Protein AF-A0A498M9Y1-F1 (afdb_monomer_lite)

pLDDT: mean 72.31, std 21.56, range [34.03, 95.88]

Organism: Labeo rohita (NCBI:txid84645)

Foldseek 3Di:
DDDDDDDDPPPPPDPDPPDDDDDDADPVGDDPVVVCVVQVNVVRDDDDDDPDPDDDPPDDDLPDCVFVPADWDADPQARDITHPVVSVVCVVVDPGPPPPDDDDDDDDDDPDPPPPPDPPDDPPPPDDDDPDDDDD

Radius of gyration: 26.08 Å; chains: 1; bounding box: 83×40×71 Å

Structure (mmCIF, N/CA/C/O backbone):
data_AF-A0A498M9Y1-F1
#
_entry.id   AF-A0A498M9Y1-F1
#
loop_
_atom_site.group_PDB
_atom_site.id
_atom_site.type_symbol
_atom_site.label_atom_id
_atom_site.label_alt_id
_atom_site.label_comp_id
_atom_site.label_asym_id
_atom_site.label_entity_id
_atom_site.label_seq_id
_atom_site.pdbx_PDB_ins_code
_atom_site.Cartn_x
_atom_site.Cartn_y
_atom_site.Cartn_z
_atom_site.occupancy
_atom_site.B_iso_or_equiv
_atom_site.auth_seq_id
_atom_site.auth_comp_id
_atom_site.auth_asym_id
_atom_site.auth_atom_id
_atom_site.pdbx_PDB_model_num
A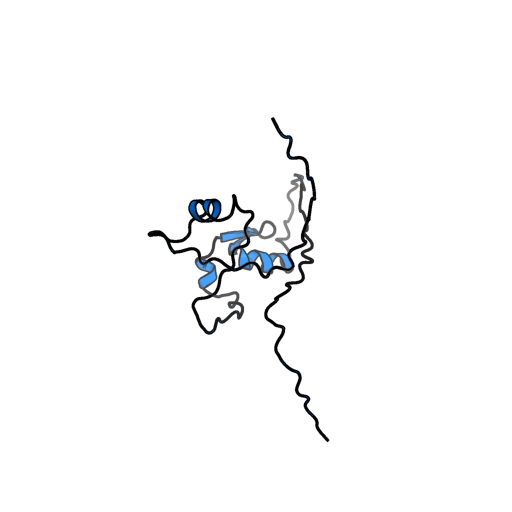TOM 1 N N . MET A 1 1 ? 46.224 14.160 -38.973 1.00 41.69 1 MET A N 1
ATOM 2 C CA . MET A 1 1 ? 45.489 15.266 -38.327 1.00 41.69 1 MET A CA 1
ATOM 3 C C . MET A 1 1 ? 44.526 15.838 -39.348 1.00 41.69 1 MET A C 1
ATOM 5 O O . MET A 1 1 ? 44.941 16.635 -40.174 1.00 41.69 1 MET A O 1
ATOM 9 N N . ILE A 1 2 ? 43.282 15.366 -39.351 1.00 37.34 2 ILE A N 1
ATOM 10 C CA . ILE A 1 2 ? 42.179 16.028 -40.051 1.00 37.34 2 ILE A CA 1
ATOM 11 C C . ILE A 1 2 ? 41.060 16.098 -39.018 1.00 37.34 2 ILE A C 1
ATOM 13 O O . ILE A 1 2 ? 40.672 15.089 -38.441 1.00 37.34 2 ILE A O 1
ATOM 17 N N . SER A 1 3 ? 40.690 17.326 -38.697 1.00 38.94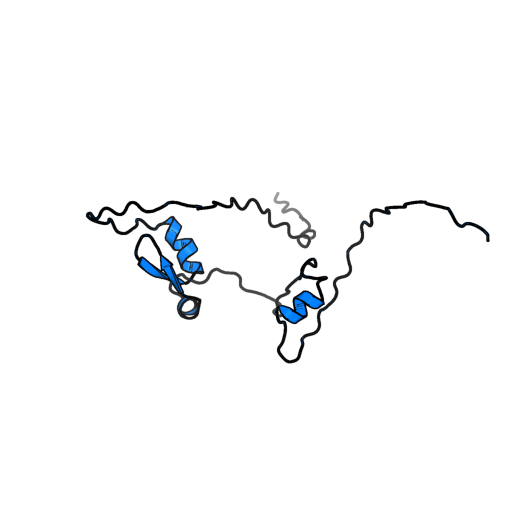 3 SER A N 1
ATOM 18 C CA . SER A 1 3 ? 39.702 17.736 -37.712 1.00 38.94 3 SER A CA 1
ATOM 19 C C . SER A 1 3 ? 38.289 17.429 -38.201 1.00 38.94 3 SER A C 1
ATOM 21 O O . SER A 1 3 ? 37.851 18.000 -39.198 1.00 38.94 3 SER A O 1
ATOM 23 N N . GLU A 1 4 ? 37.572 16.577 -37.473 1.00 42.50 4 GLU A N 1
ATOM 24 C CA . GLU A 1 4 ? 36.123 16.431 -37.584 1.00 42.50 4 GLU A CA 1
ATOM 25 C C . GLU A 1 4 ? 35.465 17.474 -36.676 1.00 42.50 4 GLU A C 1
ATOM 27 O O . GLU A 1 4 ? 35.483 17.351 -35.457 1.00 42.50 4 GLU A O 1
ATOM 32 N N . ASN A 1 5 ? 34.900 18.521 -37.272 1.00 50.66 5 ASN A N 1
ATOM 33 C CA . ASN A 1 5 ? 33.933 19.390 -36.612 1.00 50.66 5 ASN A CA 1
ATOM 34 C C . ASN A 1 5 ? 32.736 19.508 -37.546 1.00 50.66 5 ASN A C 1
ATOM 36 O O . ASN A 1 5 ? 32.753 20.303 -38.482 1.00 50.66 5 ASN A O 1
ATOM 40 N N . ASN A 1 6 ? 31.699 18.717 -37.291 1.00 42.91 6 ASN A N 1
ATOM 41 C CA . ASN A 1 6 ? 30.367 19.062 -37.757 1.00 42.91 6 ASN A CA 1
ATOM 42 C C . ASN A 1 6 ? 29.380 18.816 -36.617 1.00 42.91 6 ASN A C 1
ATOM 44 O O . ASN A 1 6 ? 28.839 17.730 -36.432 1.00 42.91 6 ASN A O 1
ATOM 48 N N . SER A 1 7 ? 29.227 19.847 -35.792 1.00 49.69 7 SER A N 1
ATOM 49 C CA . SER A 1 7 ? 28.170 19.959 -34.802 1.00 49.69 7 SER A CA 1
ATOM 50 C C . SER A 1 7 ? 26.858 20.251 -35.522 1.00 49.69 7 SER A C 1
ATOM 52 O O . SER A 1 7 ? 26.571 21.400 -35.857 1.00 49.69 7 SER A O 1
ATOM 54 N N . VAL A 1 8 ? 26.049 19.218 -35.730 1.00 39.41 8 VAL A N 1
ATOM 55 C CA . VAL A 1 8 ? 24.609 19.389 -35.909 1.00 39.41 8 VAL A CA 1
ATOM 56 C C . VAL A 1 8 ? 23.948 18.665 -34.747 1.00 39.41 8 VAL A C 1
ATOM 58 O O . VAL A 1 8 ? 23.861 17.442 -34.707 1.00 39.41 8 VAL A O 1
ATOM 61 N N . THR A 1 9 ? 23.549 19.445 -33.747 1.00 42.16 9 THR A N 1
ATOM 62 C CA . THR A 1 9 ? 22.633 19.011 -32.697 1.00 42.16 9 THR A CA 1
ATOM 63 C C . THR A 1 9 ? 21.247 18.873 -33.318 1.00 42.16 9 THR A C 1
ATOM 65 O O . THR A 1 9 ? 20.464 19.821 -33.317 1.00 42.16 9 THR A O 1
ATOM 68 N N . GLU A 1 10 ? 20.947 17.708 -33.881 1.00 34.19 10 GLU A N 1
ATOM 69 C CA . GLU A 1 10 ? 19.561 17.301 -34.091 1.00 34.19 10 GLU A CA 1
ATOM 70 C C . GLU A 1 10 ? 19.017 16.798 -32.753 1.00 34.19 10 GLU A C 1
ATOM 72 O O . GLU A 1 10 ? 19.132 15.615 -32.431 1.00 34.19 10 GLU A O 1
ATOM 77 N N . ASP A 1 11 ? 18.413 17.680 -31.951 1.00 43.97 11 ASP A N 1
ATOM 78 C CA . ASP A 1 11 ? 17.473 17.211 -30.929 1.00 43.97 11 ASP A CA 1
ATOM 79 C C . ASP A 1 11 ? 16.178 16.823 -31.649 1.00 43.97 11 ASP A C 1
ATOM 81 O O . ASP A 1 11 ? 15.212 17.582 -31.752 1.00 43.97 11 ASP A O 1
ATOM 85 N N . THR A 1 12 ? 16.212 15.643 -32.272 1.00 45.19 12 THR A N 1
ATOM 86 C CA . THR A 1 12 ? 15.028 15.030 -32.861 1.00 45.19 12 THR A CA 1
ATOM 87 C C . THR A 1 12 ? 14.116 14.651 -31.705 1.00 45.19 12 THR A C 1
ATOM 89 O O . THR A 1 12 ? 14.275 13.596 -31.090 1.00 45.19 12 THR A O 1
ATOM 92 N N . GLY A 1 13 ? 13.158 15.530 -31.406 1.00 50.81 13 GLY A N 1
ATOM 93 C CA . GLY A 1 13 ? 12.055 15.278 -30.489 1.00 50.81 13 GLY A CA 1
ATOM 94 C C . GLY A 1 13 ? 11.317 14.002 -30.890 1.00 50.81 13 GLY A C 1
ATOM 95 O O . GLY A 1 13 ? 10.411 14.011 -31.721 1.00 50.81 13 GLY A O 1
ATOM 96 N N . GLY A 1 14 ? 11.736 12.879 -30.313 1.00 52.06 14 GLY A N 1
ATOM 97 C CA . GLY A 1 14 ? 11.167 11.574 -30.589 1.00 52.06 14 GLY A CA 1
ATOM 98 C C . GLY A 1 14 ? 9.752 11.487 -30.035 1.00 52.06 14 GLY A C 1
ATOM 99 O O . GLY A 1 14 ? 9.557 11.259 -28.841 1.00 52.06 14 GLY A O 1
ATOM 100 N N . CYS A 1 15 ? 8.748 11.578 -30.908 1.00 62.44 15 CYS A N 1
ATOM 101 C CA . CYS A 1 15 ? 7.392 11.102 -30.631 1.00 62.44 15 CYS A CA 1
ATOM 102 C C . CYS A 1 15 ? 7.391 9.560 -30.652 1.00 62.44 15 CYS A C 1
ATOM 104 O O . CYS A 1 15 ? 6.825 8.909 -31.526 1.00 62.44 15 CYS A O 1
ATOM 106 N N . GLY A 1 16 ? 8.138 8.955 -29.729 1.00 58.03 16 GLY A N 1
ATOM 107 C CA . GLY A 1 16 ? 8.337 7.517 -29.650 1.00 58.03 16 GLY A CA 1
ATOM 108 C C . GLY A 1 16 ? 7.463 6.930 -28.557 1.00 58.03 16 GLY A C 1
ATOM 109 O O . GLY A 1 16 ? 7.690 7.187 -27.374 1.00 58.03 16 GLY A O 1
ATOM 110 N N . ARG A 1 17 ? 6.501 6.083 -28.929 1.00 64.69 17 ARG A N 1
ATOM 111 C CA . ARG A 1 17 ? 5.950 5.077 -28.012 1.00 64.69 17 ARG A CA 1
ATOM 112 C C . ARG A 1 17 ? 7.132 4.288 -27.441 1.00 64.69 17 ARG A C 1
ATOM 114 O O . ARG A 1 17 ? 7.680 3.424 -28.120 1.00 64.69 17 ARG A O 1
ATOM 121 N N . ARG A 1 18 ? 7.580 4.623 -26.228 1.00 70.81 18 ARG A N 1
ATOM 122 C CA . ARG A 1 18 ? 8.681 3.910 -25.573 1.00 70.81 18 ARG A CA 1
ATOM 123 C C . ARG A 1 18 ? 8.246 2.459 -25.390 1.00 70.81 18 ARG A C 1
ATOM 125 O O . ARG A 1 18 ? 7.236 2.195 -24.741 1.00 70.81 18 ARG A O 1
ATOM 132 N N . LYS A 1 19 ? 8.978 1.532 -26.011 1.00 80.06 19 LYS A N 1
ATOM 133 C CA . LYS A 1 19 ? 8.726 0.094 -25.891 1.00 80.06 19 LYS A CA 1
ATOM 134 C C . LYS A 1 19 ? 8.844 -0.293 -24.416 1.00 80.06 19 LYS A C 1
ATOM 136 O O . LYS A 1 19 ? 9.885 -0.053 -23.807 1.00 80.06 19 LYS A O 1
ATOM 141 N N . LEU A 1 20 ? 7.780 -0.863 -23.851 1.00 86.69 20 LEU A N 1
ATOM 142 C CA . LEU A 1 20 ? 7.823 -1.414 -22.499 1.00 86.69 20 LEU A CA 1
ATOM 143 C C . LEU A 1 20 ? 8.742 -2.638 -22.484 1.00 86.69 20 LEU A C 1
ATOM 145 O O . LEU A 1 20 ? 8.711 -3.458 -23.405 1.00 86.69 20 LEU A O 1
ATOM 149 N N . ILE A 1 21 ? 9.553 -2.745 -21.436 1.00 88.12 21 ILE A N 1
ATOM 150 C CA . ILE A 1 21 ? 10.379 -3.919 -21.162 1.00 88.12 21 ILE A CA 1
ATOM 151 C C . ILE A 1 21 ? 9.743 -4.704 -20.018 1.00 88.12 21 ILE A C 1
ATOM 153 O O . ILE A 1 21 ? 9.300 -4.120 -19.029 1.00 88.12 21 ILE A O 1
ATOM 157 N N . VAL A 1 22 ? 9.677 -6.025 -20.166 1.00 89.94 22 VAL A N 1
ATOM 158 C CA . VAL A 1 22 ? 9.243 -6.912 -19.084 1.00 89.94 22 VAL A CA 1
ATOM 159 C C . VAL A 1 22 ? 10.432 -7.120 -18.157 1.00 89.94 22 VAL A C 1
ATOM 161 O O . VAL A 1 22 ? 11.516 -7.479 -18.616 1.00 89.94 22 VAL A O 1
ATOM 164 N N . ILE A 1 23 ? 10.231 -6.881 -16.865 1.00 90.81 23 ILE A N 1
ATOM 165 C CA . ILE A 1 23 ? 11.221 -7.210 -15.840 1.00 90.81 23 ILE A CA 1
ATOM 166 C C . ILE A 1 23 ? 10.955 -8.666 -15.450 1.00 90.81 23 ILE A C 1
ATOM 168 O O . ILE A 1 23 ? 9.821 -8.975 -15.095 1.00 90.81 23 ILE A O 1
ATOM 172 N N . PRO A 1 24 ? 11.930 -9.576 -15.576 1.00 87.25 24 PRO A N 1
ATOM 173 C CA . PRO A 1 24 ? 11.749 -10.958 -15.158 1.00 87.25 24 PRO A CA 1
ATOM 174 C C . PRO A 1 24 ? 11.636 -11.057 -13.633 1.00 87.25 24 PRO A C 1
ATOM 176 O O . PRO A 1 24 ? 12.170 -10.226 -12.896 1.00 87.25 24 PRO A O 1
ATOM 179 N N . LEU A 1 25 ? 10.930 -12.084 -13.165 1.00 85.25 25 LEU A N 1
ATOM 180 C CA . LEU A 1 25 ? 10.834 -12.389 -11.744 1.00 85.25 25 LEU A CA 1
ATOM 181 C C . LEU A 1 25 ? 12.127 -13.080 -11.286 1.00 85.25 25 LEU A C 1
ATOM 183 O O . LEU A 1 25 ? 12.524 -14.089 -11.866 1.00 85.25 25 LEU A O 1
ATOM 187 N N . GLU A 1 26 ? 12.760 -12.550 -10.243 1.00 84.81 26 GLU A N 1
ATOM 188 C CA . GLU A 1 26 ? 13.901 -13.194 -9.580 1.00 84.81 26 GLU A CA 1
ATOM 189 C C . GLU A 1 26 ? 13.424 -14.298 -8.614 1.00 84.81 26 GLU A C 1
ATOM 191 O O . GLU A 1 26 ? 12.226 -14.412 -8.345 1.00 84.81 26 GLU A O 1
ATOM 196 N N . ALA A 1 27 ? 14.344 -15.092 -8.053 1.00 86.94 27 ALA A N 1
ATOM 197 C CA . ALA A 1 27 ? 14.014 -16.214 -7.161 1.00 86.94 27 ALA A CA 1
ATOM 198 C C . ALA A 1 27 ? 13.144 -15.806 -5.951 1.00 86.94 27 ALA A C 1
ATOM 200 O O . ALA A 1 27 ? 12.202 -16.512 -5.596 1.00 86.94 27 ALA A O 1
ATOM 201 N N . GLU A 1 28 ? 13.403 -14.636 -5.363 1.00 88.31 28 GLU A N 1
ATOM 202 C CA . GLU A 1 28 ? 12.629 -14.060 -4.254 1.00 88.31 28 GLU A CA 1
ATOM 203 C C . GLU A 1 28 ? 11.592 -13.016 -4.714 1.00 88.31 28 GLU A C 1
ATOM 205 O O . GLU A 1 28 ? 10.977 -12.329 -3.895 1.00 88.31 28 GLU A O 1
ATOM 210 N N . GLY A 1 29 ? 11.394 -12.866 -6.025 1.00 89.56 29 GLY A N 1
ATOM 211 C CA . GLY A 1 29 ? 10.508 -11.876 -6.624 1.00 89.56 29 GLY A CA 1
ATOM 212 C C . GLY A 1 29 ? 11.109 -10.471 -6.766 1.00 89.56 29 GLY A C 1
ATOM 213 O O . GLY A 1 29 ? 12.324 -10.268 -6.849 1.00 89.56 29 GLY A O 1
ATOM 214 N N . TYR A 1 30 ? 10.242 -9.459 -6.855 1.00 91.75 30 TYR A N 1
ATOM 215 C CA . TYR A 1 30 ? 10.673 -8.066 -7.003 1.00 91.75 30 TYR A CA 1
ATOM 216 C C . TYR A 1 30 ? 11.043 -7.459 -5.649 1.00 91.75 30 TYR A C 1
ATOM 218 O O . TYR A 1 30 ? 10.239 -7.431 -4.720 1.00 91.75 30 TYR A O 1
ATOM 226 N N . SER A 1 31 ? 12.253 -6.912 -5.553 1.00 91.38 31 SER A N 1
ATOM 227 C CA . SER A 1 31 ? 12.748 -6.209 -4.372 1.00 91.38 31 SER A CA 1
ATOM 228 C C . SER A 1 31 ? 13.085 -4.764 -4.723 1.00 91.38 31 SER A C 1
ATOM 230 O O . SER A 1 31 ? 13.451 -4.438 -5.849 1.00 91.38 31 SER A O 1
ATOM 232 N N . ALA A 1 32 ? 13.052 -3.858 -3.747 1.00 90.50 32 ALA A N 1
ATOM 233 C CA . ALA A 1 32 ? 13.437 -2.470 -4.005 1.00 90.50 32 ALA A CA 1
ATOM 234 C C . ALA A 1 32 ? 14.872 -2.348 -4.560 1.00 90.50 32 ALA A C 1
ATOM 236 O O . ALA A 1 32 ? 15.153 -1.451 -5.351 1.00 90.50 32 ALA A O 1
ATOM 237 N N . LYS A 1 33 ? 15.780 -3.254 -4.169 1.00 89.00 33 LYS A N 1
ATOM 238 C CA . LYS A 1 33 ? 17.170 -3.269 -4.643 1.00 89.00 33 LYS A CA 1
ATOM 239 C C . LYS A 1 33 ? 17.257 -3.619 -6.133 1.00 89.00 33 LYS A C 1
ATOM 241 O O . LYS A 1 33 ? 17.914 -2.884 -6.867 1.00 89.00 33 LYS A O 1
ATOM 246 N N . ASN A 1 34 ? 16.586 -4.686 -6.577 1.00 88.81 34 ASN A N 1
ATOM 247 C CA . ASN A 1 34 ? 16.623 -5.109 -7.984 1.00 88.81 34 ASN A CA 1
ATOM 248 C C . ASN A 1 34 ? 15.802 -4.181 -8.899 1.00 88.81 34 ASN A C 1
ATOM 250 O O . ASN A 1 34 ? 16.234 -3.858 -10.002 1.00 88.81 34 ASN A O 1
ATOM 254 N N . LEU A 1 35 ? 14.683 -3.632 -8.417 1.00 91.50 35 LEU A N 1
ATOM 255 C CA . LEU A 1 35 ? 13.909 -2.650 -9.174 1.00 91.50 35 LEU A CA 1
ATOM 256 C C . LEU A 1 35 ? 14.704 -1.354 -9.383 1.00 91.50 35 LEU A C 1
ATOM 258 O O . LEU A 1 35 ? 14.700 -0.784 -10.474 1.00 91.50 35 LEU A O 1
ATOM 262 N N . LYS A 1 36 ? 15.456 -0.892 -8.376 1.00 91.50 36 LYS A N 1
ATOM 263 C CA . LYS A 1 36 ? 16.322 0.293 -8.514 1.00 91.50 36 LYS A CA 1
ATOM 264 C C . LYS A 1 36 ? 17.421 0.104 -9.559 1.00 91.50 36 LYS A C 1
ATOM 266 O O . LYS A 1 36 ? 17.699 1.045 -10.304 1.00 91.50 36 LYS A O 1
ATOM 271 N N . SER A 1 37 ? 18.019 -1.087 -9.646 1.00 88.81 37 SER A N 1
ATOM 272 C CA . SER A 1 37 ? 19.075 -1.352 -10.630 1.00 88.81 37 SER A CA 1
ATOM 273 C C . SER A 1 37 ? 18.555 -1.337 -12.067 1.00 88.81 37 SER A C 1
ATOM 275 O O . SER A 1 37 ? 19.246 -0.832 -12.946 1.00 88.81 37 SER A O 1
ATOM 277 N N . VAL A 1 38 ? 17.326 -1.805 -12.312 1.00 89.12 38 VAL A N 1
ATOM 278 C CA . VAL A 1 38 ? 16.732 -1.832 -13.665 1.00 89.12 38 VAL A CA 1
ATOM 279 C C . VAL A 1 38 ? 16.017 -0.533 -14.065 1.00 89.12 3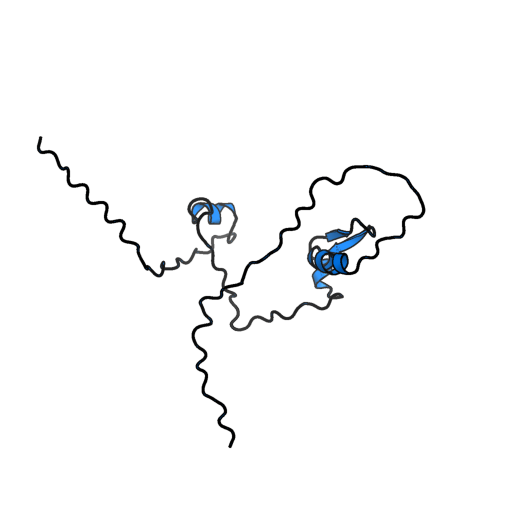8 VAL A C 1
ATOM 281 O O . VAL A 1 38 ? 15.587 -0.397 -15.206 1.00 89.12 38 VAL A O 1
ATOM 284 N N . SER A 1 39 ? 15.898 0.444 -13.158 1.00 90.69 39 SER A N 1
ATOM 285 C CA . SER A 1 39 ? 15.145 1.697 -13.373 1.00 90.69 39 SER A CA 1
ATOM 286 C C . SER A 1 39 ? 16.002 2.956 -13.477 1.00 90.69 39 SER A C 1
ATOM 288 O O . SER A 1 39 ? 15.517 4.059 -13.213 1.00 90.69 39 SER A O 1
ATOM 290 N N . SER A 1 40 ? 17.285 2.820 -13.821 1.00 88.19 40 SER A N 1
ATOM 291 C CA . SER A 1 40 ? 18.221 3.956 -13.892 1.00 88.19 40 SER A CA 1
ATOM 292 C C . SER A 1 40 ? 18.263 4.764 -12.583 1.00 88.19 40 SER A C 1
ATOM 294 O O . SER A 1 40 ? 18.267 5.997 -12.598 1.00 88.19 40 SER A O 1
ATOM 296 N N . GLY A 1 41 ? 18.244 4.064 -11.441 1.00 86.25 41 GLY A N 1
ATOM 297 C CA . GLY A 1 41 ? 18.222 4.683 -10.114 1.00 86.25 41 GLY A CA 1
ATOM 298 C C . GLY A 1 41 ? 16.850 5.222 -9.696 1.00 86.25 41 GLY A C 1
ATOM 299 O O . GLY A 1 41 ? 16.793 6.193 -8.949 1.00 86.25 41 GLY A O 1
ATOM 300 N N . GLY A 1 42 ? 15.753 4.619 -10.171 1.00 85.56 42 GLY A N 1
ATOM 301 C CA . GLY A 1 42 ? 14.380 5.007 -9.817 1.00 85.56 42 GLY A CA 1
ATOM 302 C C . GLY A 1 42 ? 13.743 6.059 -10.729 1.00 85.56 42 GLY A C 1
ATOM 303 O O . GLY A 1 42 ? 12.691 6.591 -10.397 1.00 85.56 42 GLY A O 1
ATOM 304 N N . LYS A 1 43 ? 14.361 6.367 -11.873 1.00 87.31 43 LYS A N 1
ATOM 305 C CA . LYS A 1 43 ? 13.835 7.329 -12.857 1.00 87.31 43 LYS A CA 1
ATOM 306 C C . LYS A 1 43 ? 12.825 6.700 -13.820 1.00 87.31 43 LYS A C 1
ATOM 308 O O . LYS A 1 43 ? 12.070 7.417 -14.474 1.00 87.31 43 LYS A O 1
ATOM 313 N N . ALA A 1 44 ? 12.836 5.374 -13.953 1.00 88.69 44 ALA A N 1
ATOM 314 C CA . ALA A 1 44 ? 11.898 4.664 -14.813 1.00 88.69 44 ALA A CA 1
ATOM 315 C C . ALA A 1 44 ? 10.510 4.541 -14.165 1.00 88.69 44 ALA A C 1
ATOM 317 O O . ALA A 1 44 ? 10.383 4.362 -12.955 1.00 88.69 44 ALA A O 1
ATOM 318 N N . ILE A 1 45 ? 9.473 4.587 -15.002 1.00 89.69 45 ILE A N 1
ATOM 319 C CA . ILE A 1 45 ? 8.088 4.320 -14.603 1.00 89.69 45 ILE A CA 1
ATOM 320 C C . ILE A 1 45 ? 7.847 2.815 -14.700 1.00 89.69 45 ILE A C 1
ATOM 322 O O . ILE A 1 45 ? 8.059 2.224 -15.761 1.00 89.69 45 ILE A O 1
ATOM 326 N N . PHE A 1 46 ? 7.373 2.213 -13.613 1.00 91.69 46 PHE A N 1
ATOM 327 C CA . PHE A 1 46 ? 6.913 0.829 -13.605 1.00 91.69 46 PHE A CA 1
ATOM 328 C C . PHE A 1 46 ? 5.412 0.767 -13.860 1.00 91.69 46 PHE A C 1
ATOM 330 O O . PHE A 1 46 ? 4.645 1.543 -13.295 1.00 91.69 46 PHE A O 1
ATOM 337 N N . TYR A 1 47 ? 5.001 -0.200 -14.671 1.00 91.69 47 TYR A N 1
ATOM 338 C CA . TYR A 1 47 ? 3.600 -0.540 -14.870 1.00 91.69 47 TYR A CA 1
ATOM 339 C C . TYR A 1 47 ? 3.351 -1.896 -14.217 1.00 91.69 47 TYR A C 1
ATOM 341 O O . TYR A 1 47 ? 4.043 -2.864 -14.527 1.00 91.69 47 TYR A O 1
ATOM 349 N N . VAL A 1 48 ? 2.382 -1.956 -13.306 1.00 90.69 48 VAL A N 1
ATOM 350 C CA . VAL A 1 48 ? 1.932 -3.204 -12.683 1.00 90.69 48 VAL A CA 1
ATOM 351 C C . VAL A 1 48 ? 0.600 -3.571 -13.313 1.00 90.69 48 VAL A C 1
ATOM 353 O O . VAL A 1 48 ? -0.333 -2.770 -13.301 1.00 90.69 48 VAL A O 1
ATOM 356 N N . VAL A 1 49 ? 0.528 -4.770 -13.882 1.00 87.06 49 VAL A N 1
ATOM 357 C CA . VAL A 1 49 ? -0.686 -5.300 -14.505 1.00 87.06 49 VAL A CA 1
ATOM 358 C C . VAL A 1 49 ? -1.174 -6.469 -13.649 1.00 87.06 49 VAL A C 1
ATOM 360 O O . VAL A 1 49 ? -0.374 -7.365 -13.364 1.00 87.06 49 VAL A O 1
ATOM 363 N N . PRO A 1 50 ? -2.443 -6.471 -13.203 1.00 89.25 50 PRO A N 1
ATOM 364 C CA . PRO A 1 50 ? -3.026 -7.627 -12.538 1.00 89.25 50 PRO A CA 1
ATOM 365 C C . PRO A 1 50 ? -2.923 -8.866 -13.429 1.00 89.25 50 PRO A C 1
ATOM 367 O O . PRO A 1 50 ? -3.153 -8.791 -14.631 1.00 89.25 50 PRO A O 1
ATOM 370 N N . LEU A 1 51 ? -2.603 -10.016 -12.837 1.00 88.00 51 LEU A N 1
ATOM 371 C CA . LEU A 1 51 ? -2.598 -11.290 -13.566 1.00 88.00 51 LEU A CA 1
ATOM 372 C C . LEU A 1 51 ? -4.013 -11.779 -13.912 1.00 88.00 51 LEU A C 1
ATOM 374 O O . LEU A 1 51 ? -4.168 -12.661 -14.747 1.00 88.00 51 LEU A O 1
ATOM 378 N N . GLN A 1 52 ? -5.027 -11.261 -13.220 1.00 92.00 52 GLN A N 1
ATOM 379 C CA . GLN A 1 52 ? -6.417 -11.684 -13.344 1.00 92.00 52 GLN A CA 1
ATOM 380 C C . GLN A 1 52 ? -7.102 -10.941 -14.498 1.00 92.00 52 GLN A C 1
ATOM 382 O O . GLN A 1 52 ? -6.957 -9.724 -14.604 1.00 92.00 52 GLN A O 1
ATOM 387 N N . ASP A 1 53 ? -7.907 -11.653 -15.295 1.00 88.12 53 ASP A N 1
ATOM 388 C CA . ASP A 1 53 ? -8.681 -11.073 -16.410 1.00 88.12 53 ASP A CA 1
ATOM 389 C C . ASP A 1 53 ? -9.712 -10.035 -15.938 1.00 88.12 53 ASP A C 1
ATOM 391 O O . ASP A 1 53 ? -9.988 -9.050 -16.622 1.00 88.12 53 ASP A O 1
ATOM 395 N N . SER A 1 54 ? -10.270 -10.245 -14.742 1.00 89.94 54 SER A N 1
ATOM 396 C CA . SER A 1 54 ? -11.177 -9.318 -14.067 1.00 89.94 54 SER A CA 1
ATOM 397 C C . SER A 1 54 ? -10.717 -9.079 -12.634 1.00 89.94 54 SER A C 1
ATOM 399 O O . SER A 1 54 ? -10.488 -10.034 -11.888 1.00 89.94 54 SER A O 1
ATOM 401 N N . LEU A 1 55 ? -10.639 -7.810 -12.240 1.00 88.69 55 LEU A N 1
ATOM 402 C CA . LEU A 1 55 ? -10.307 -7.388 -10.885 1.00 88.69 55 LEU A CA 1
ATOM 403 C C . LEU A 1 55 ? -11.509 -6.664 -10.283 1.00 88.69 55 LEU A C 1
ATOM 405 O O . LEU A 1 55 ? -11.954 -5.652 -10.824 1.00 88.69 55 LEU A O 1
ATOM 409 N N . ASP A 1 56 ? -12.017 -7.168 -9.162 1.00 90.38 56 ASP A N 1
ATOM 410 C CA . ASP A 1 56 ? -12.998 -6.433 -8.372 1.00 90.38 56 ASP A CA 1
ATOM 411 C C . ASP A 1 56 ? -12.290 -5.318 -7.594 1.00 90.38 56 ASP A C 1
ATOM 413 O O . ASP A 1 56 ? -11.406 -5.572 -6.773 1.00 90.38 56 ASP A O 1
ATOM 417 N N . THR A 1 57 ? -12.662 -4.074 -7.885 1.00 89.31 57 THR A N 1
ATOM 418 C CA . THR A 1 57 ? -12.159 -2.876 -7.203 1.00 89.31 57 THR A CA 1
ATOM 419 C C . THR A 1 57 ? -13.224 -2.234 -6.320 1.00 89.31 57 THR A C 1
ATOM 421 O O . THR A 1 57 ? -13.098 -1.061 -5.962 1.00 89.31 57 THR A O 1
ATOM 424 N N . SER A 1 58 ? -14.302 -2.958 -6.005 1.00 91.69 58 SER A N 1
ATOM 425 C CA . SER A 1 58 ? -15.285 -2.495 -5.036 1.00 91.69 58 SER A CA 1
ATOM 426 C C . SER A 1 58 ? -14.612 -2.278 -3.670 1.00 91.69 58 SER A C 1
ATOM 428 O O . SER A 1 58 ? -13.725 -3.040 -3.268 1.00 91.69 58 SER A O 1
ATOM 430 N N . PRO A 1 59 ? -14.949 -1.191 -2.953 1.00 87.25 59 PRO A N 1
ATOM 431 C CA . PRO A 1 59 ? -14.365 -0.939 -1.647 1.00 87.25 59 PRO A CA 1
ATOM 432 C C . PRO A 1 59 ? -14.809 -2.022 -0.660 1.00 87.25 59 PRO A C 1
ATOM 434 O O . PRO A 1 59 ? -15.979 -2.398 -0.610 1.00 87.25 59 PRO A O 1
ATOM 437 N N . LEU A 1 60 ? -13.874 -2.487 0.169 1.00 88.25 60 LEU A N 1
ATOM 438 C CA . LEU A 1 60 ? -14.197 -3.390 1.271 1.00 88.25 60 LEU A CA 1
ATOM 439 C C . LEU A 1 60 ? -15.141 -2.700 2.265 1.00 88.25 60 LEU A C 1
ATOM 441 O O . LEU A 1 60 ? -14.968 -1.520 2.579 1.00 88.25 60 LEU A O 1
ATOM 445 N N . ALA A 1 61 ? -16.098 -3.459 2.802 1.00 89.62 61 ALA A N 1
ATOM 446 C CA . ALA A 1 61 ? -16.978 -2.986 3.867 1.00 89.62 61 ALA A CA 1
ATOM 447 C C . ALA A 1 61 ? -16.160 -2.565 5.109 1.00 89.62 61 ALA A C 1
ATOM 449 O O . ALA A 1 61 ? -15.201 -3.268 5.433 1.00 89.62 61 ALA A O 1
ATOM 450 N N . PRO A 1 62 ? -16.499 -1.468 5.818 1.00 84.44 62 PRO A N 1
ATOM 451 C CA . PRO A 1 62 ? -15.683 -0.920 6.915 1.00 84.44 62 PRO A CA 1
ATOM 452 C C . PRO A 1 62 ? -15.395 -1.892 8.072 1.00 84.44 62 PRO A C 1
ATOM 454 O O . PRO A 1 62 ? -14.368 -1.790 8.737 1.00 84.44 62 PRO A O 1
ATOM 457 N N . ASP A 1 63 ? -16.291 -2.848 8.298 1.00 86.25 63 ASP A N 1
ATOM 458 C CA . ASP A 1 63 ? -16.222 -3.902 9.312 1.00 86.25 63 ASP A CA 1
ATOM 459 C C . ASP A 1 63 ? -15.503 -5.174 8.824 1.00 86.25 63 ASP A C 1
ATOM 461 O O . ASP A 1 63 ? -15.405 -6.169 9.543 1.00 86.25 63 ASP A O 1
ATOM 465 N N . SER A 1 64 ? -14.952 -5.147 7.607 1.00 91.31 64 SER A N 1
ATOM 466 C CA . SER A 1 64 ? -14.259 -6.281 7.009 1.00 91.31 64 SER A CA 1
ATOM 467 C C . SER A 1 64 ? -13.072 -6.752 7.863 1.00 91.31 64 SER A C 1
ATOM 469 O O . SER A 1 64 ? -12.185 -5.957 8.213 1.00 91.31 64 SER A O 1
ATOM 471 N N . PRO A 1 65 ? -12.941 -8.071 8.117 1.00 90.81 65 PRO A N 1
ATOM 472 C CA . PRO A 1 65 ? -11.829 -8.617 8.889 1.00 90.81 65 PRO A CA 1
ATOM 473 C C . PRO A 1 65 ? -10.480 -8.418 8.187 1.00 90.81 65 PRO A C 1
ATOM 475 O O . PRO A 1 65 ? -9.437 -8.512 8.835 1.00 90.81 65 PRO A O 1
ATOM 478 N N . HIS A 1 66 ? -10.457 -8.102 6.888 1.00 90.56 66 HIS A N 1
ATOM 479 C CA . HIS A 1 66 ? -9.226 -7.797 6.156 1.00 90.56 66 HIS A CA 1
ATOM 480 C C . HIS A 1 66 ? -8.469 -6.605 6.757 1.00 90.56 66 HIS A C 1
ATOM 482 O O . HIS A 1 66 ? -7.238 -6.622 6.801 1.00 90.56 66 HIS A O 1
ATOM 488 N N . PHE A 1 67 ? -9.178 -5.622 7.323 1.00 91.06 67 PHE A N 1
ATOM 489 C CA . PHE A 1 67 ? -8.552 -4.477 7.983 1.00 91.06 67 PHE A CA 1
ATOM 490 C C . PHE A 1 67 ? -7.828 -4.843 9.284 1.00 91.06 67 PHE A C 1
ATOM 492 O O . PHE A 1 67 ? -6.986 -4.070 9.745 1.00 91.06 67 PHE A O 1
ATOM 499 N N . SER A 1 68 ? -8.108 -6.005 9.891 1.00 88.56 68 SER A N 1
ATOM 500 C CA . SER A 1 68 ? -7.396 -6.483 11.089 1.00 88.56 68 SER A CA 1
ATOM 501 C C . SER A 1 68 ? -5.935 -6.839 10.806 1.00 88.56 68 SER A C 1
ATOM 503 O O . SER A 1 68 ? -5.080 -6.592 11.650 1.00 88.56 68 SER A O 1
ATOM 505 N N . LYS A 1 69 ? -5.654 -7.341 9.598 1.00 91.62 69 LYS A N 1
ATOM 506 C CA . LYS A 1 69 ? -4.322 -7.775 9.150 1.00 91.62 69 LYS A CA 1
ATOM 507 C C . LYS A 1 69 ? -3.482 -6.637 8.568 1.00 91.62 69 LYS A C 1
ATOM 509 O O . LYS A 1 69 ? -2.297 -6.820 8.309 1.00 91.62 69 LYS A O 1
ATOM 514 N N . MET A 1 70 ? -4.096 -5.482 8.323 1.00 93.44 70 MET A N 1
ATOM 515 C CA . MET A 1 70 ? -3.400 -4.300 7.823 1.00 93.44 70 MET A CA 1
ATOM 516 C C . MET A 1 70 ? -2.633 -3.588 8.948 1.00 93.44 70 MET A C 1
ATOM 518 O O . MET A 1 70 ? -3.044 -3.675 10.108 1.00 93.44 70 MET A O 1
ATOM 522 N N . PRO A 1 71 ? -1.570 -2.827 8.618 1.00 94.62 71 PRO A N 1
ATOM 523 C CA . PRO A 1 71 ? -0.859 -1.998 9.584 1.00 94.62 71 PRO A CA 1
ATOM 524 C C . PRO A 1 71 ? -1.812 -1.099 10.374 1.00 94.62 71 PRO A C 1
ATOM 526 O O . PRO A 1 71 ? -2.663 -0.408 9.796 1.00 94.62 71 PRO A O 1
ATOM 529 N N . LYS A 1 72 ? -1.672 -1.142 11.700 1.00 94.62 72 LYS A N 1
ATOM 530 C CA . LYS A 1 72 ? -2.491 -0.383 12.642 1.00 94.62 72 LYS A CA 1
ATOM 531 C C . LYS A 1 72 ? -1.833 0.945 12.985 1.00 94.62 72 LYS A C 1
ATOM 533 O O . LYS A 1 72 ? -0.615 1.036 13.087 1.00 94.62 72 LYS A O 1
ATOM 538 N N . THR A 1 73 ? -2.663 1.957 13.169 1.00 94.62 73 THR A N 1
ATOM 539 C CA . THR A 1 73 ? -2.280 3.303 13.582 1.00 94.62 73 THR A CA 1
ATOM 540 C C . THR A 1 73 ? -3.366 3.875 14.491 1.00 94.62 73 THR A C 1
ATOM 542 O O . THR A 1 73 ? -4.514 3.422 14.466 1.00 94.62 73 THR A O 1
ATOM 545 N N . THR A 1 74 ? -2.996 4.847 15.314 1.00 95.00 74 THR A N 1
ATOM 546 C CA . THR A 1 74 ? -3.877 5.464 16.305 1.00 95.00 74 THR A CA 1
ATOM 547 C C . THR A 1 74 ? -4.328 6.829 15.805 1.00 95.00 74 THR A C 1
ATOM 549 O O . THR A 1 74 ? -3.507 7.632 15.363 1.00 95.00 74 THR A O 1
ATOM 552 N N . CYS A 1 75 ? -5.625 7.123 15.890 1.00 95.88 75 CYS A N 1
ATOM 553 C CA . CYS A 1 75 ? -6.122 8.469 15.629 1.00 95.88 75 CYS A CA 1
ATOM 554 C C . CYS A 1 75 ? -5.671 9.418 16.743 1.00 95.88 75 CYS A C 1
ATOM 556 O O . CYS A 1 75 ? -5.952 9.173 17.915 1.00 95.88 75 CYS A O 1
ATOM 558 N N . TYR A 1 76 ? -5.022 10.527 16.389 1.00 92.81 76 TYR A N 1
ATOM 559 C CA . TYR A 1 76 ? -4.534 11.492 17.377 1.00 92.81 76 TYR A CA 1
ATOM 560 C C . TYR A 1 76 ? -5.668 12.158 18.178 1.00 92.81 76 TYR A C 1
ATOM 562 O O . TYR A 1 76 ? -5.510 12.426 19.362 1.00 92.81 76 TYR A O 1
ATOM 570 N N . GLN A 1 77 ? -6.837 12.369 17.564 1.00 93.06 77 GLN A N 1
ATOM 571 C CA . GLN A 1 77 ? -7.934 13.128 18.179 1.00 93.06 77 GLN A CA 1
ATOM 572 C C . GLN A 1 77 ? -8.797 12.314 19.158 1.00 93.06 77 GLN A C 1
ATOM 574 O O . GLN A 1 77 ? -9.304 12.856 20.138 1.00 93.06 77 GLN A O 1
ATOM 579 N N . CYS A 1 78 ? -9.023 11.023 18.893 1.00 94.75 78 CYS A N 1
ATOM 580 C CA . CYS A 1 78 ? -9.889 10.170 19.726 1.00 94.75 78 CYS A CA 1
ATOM 581 C C . CYS A 1 78 ? -9.158 8.976 20.365 1.00 94.75 78 CYS A C 1
ATOM 583 O O . CYS A 1 78 ? -9.733 8.268 21.200 1.00 94.75 78 CYS A O 1
ATOM 585 N N . SER A 1 79 ? -7.895 8.762 19.984 1.00 93.56 79 SER A N 1
ATOM 586 C CA . SER A 1 79 ? -7.030 7.659 20.423 1.00 93.56 79 SER A CA 1
ATOM 587 C C . SER A 1 79 ? -7.508 6.260 20.018 1.00 93.56 79 SER A C 1
ATOM 589 O O . SER A 1 79 ? -7.036 5.266 20.565 1.00 93.56 79 SER A O 1
ATOM 591 N N . GLU A 1 80 ? -8.437 6.155 19.067 1.00 93.88 80 GLU A N 1
ATOM 592 C CA . GLU A 1 80 ? -8.895 4.865 18.555 1.00 93.88 80 GLU A CA 1
ATOM 593 C C . GLU A 1 80 ? -7.855 4.245 17.609 1.00 93.88 80 GLU A C 1
ATOM 595 O O . GLU A 1 80 ? -7.280 4.929 16.757 1.00 93.88 80 GLU A O 1
ATOM 600 N N . VAL A 1 81 ? -7.607 2.941 17.768 1.00 93.94 81 VAL A N 1
ATOM 601 C CA . VAL A 1 81 ? -6.655 2.175 16.953 1.00 93.94 81 VAL A CA 1
ATOM 602 C C . VAL A 1 81 ? -7.387 1.527 15.783 1.00 93.94 81 VAL A C 1
ATOM 604 O O . VAL A 1 81 ? -8.284 0.709 15.972 1.00 93.94 81 VAL A O 1
ATOM 607 N N . MET A 1 82 ? -6.964 1.830 14.559 1.00 93.12 82 MET A N 1
ATOM 608 C CA . MET A 1 82 ? -7.574 1.311 13.333 1.00 93.12 82 MET A C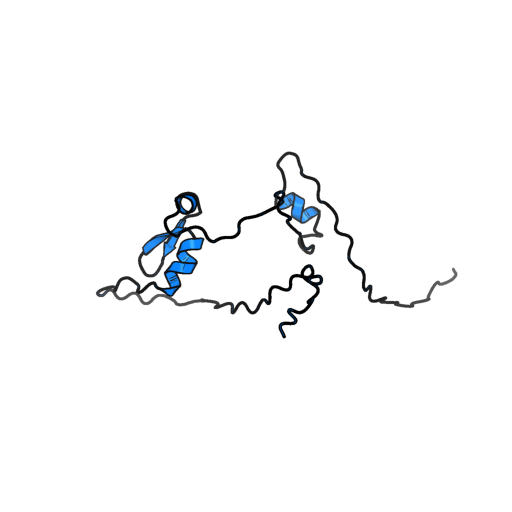A 1
ATOM 609 C C . MET A 1 82 ? -6.525 1.081 12.240 1.00 93.12 82 MET A C 1
ATOM 611 O O . MET A 1 82 ? -5.342 1.349 12.432 1.00 93.12 82 MET A O 1
ATOM 615 N N . SER A 1 83 ? -6.911 0.498 11.102 1.00 95.25 83 SER A N 1
ATOM 616 C CA . SER A 1 83 ? -5.977 0.370 9.974 1.00 95.25 83 SER A CA 1
ATOM 617 C C . SER A 1 83 ? -5.709 1.738 9.343 1.00 95.25 83 SER A C 1
ATOM 619 O O . SER A 1 83 ? -6.563 2.622 9.399 1.00 95.25 83 SER A O 1
ATOM 621 N N . LEU A 1 84 ? -4.555 1.906 8.691 1.00 92.81 84 LEU A N 1
ATOM 622 C CA . LEU A 1 84 ? -4.218 3.166 8.009 1.00 92.81 84 LEU A CA 1
ATOM 623 C C . LEU A 1 84 ? -5.306 3.616 7.014 1.00 92.81 84 LEU A C 1
ATOM 625 O O . LEU A 1 84 ? -5.646 4.794 6.956 1.00 92.81 84 LEU A O 1
ATOM 629 N N . GLN A 1 85 ? -5.885 2.668 6.274 1.00 90.44 85 GLN A N 1
ATOM 630 C CA . GLN A 1 85 ? -6.969 2.934 5.323 1.00 90.44 85 GLN A CA 1
ATOM 631 C C . GLN A 1 85 ? -8.241 3.434 6.025 1.00 90.44 85 GLN A C 1
ATOM 633 O O . GLN A 1 85 ? -8.876 4.375 5.558 1.00 90.44 85 GLN A O 1
ATOM 638 N N . MET A 1 86 ? -8.592 2.848 7.174 1.00 91.81 86 MET A N 1
ATOM 639 C CA . MET A 1 86 ? -9.744 3.295 7.964 1.00 91.81 86 MET A CA 1
ATOM 640 C C . MET A 1 86 ? -9.500 4.647 8.629 1.00 91.81 86 MET A C 1
ATOM 642 O O . MET A 1 86 ? -10.418 5.462 8.669 1.00 91.81 86 MET A O 1
ATOM 646 N N . LEU A 1 87 ? -8.264 4.939 9.051 1.00 93.38 87 LEU A N 1
ATOM 647 C CA . LEU A 1 87 ? -7.915 6.244 9.612 1.00 93.38 87 LEU A CA 1
ATOM 648 C C . LEU A 1 87 ? -8.189 7.379 8.614 1.00 93.38 87 LEU A C 1
ATOM 650 O O . LEU A 1 87 ? -8.778 8.388 8.991 1.00 93.38 87 LEU A O 1
ATOM 654 N N . ALA A 1 88 ? -7.839 7.197 7.338 1.00 90.69 88 ALA A N 1
ATOM 655 C CA . ALA A 1 88 ? -8.081 8.195 6.292 1.00 90.69 88 ALA A CA 1
ATOM 656 C C . ALA A 1 88 ? -9.574 8.531 6.095 1.00 90.69 88 ALA A C 1
ATOM 658 O O . ALA A 1 88 ? -9.921 9.645 5.697 1.00 90.69 88 ALA A O 1
ATOM 659 N N . VAL A 1 89 ? -10.465 7.575 6.374 1.00 90.44 89 VAL A N 1
ATOM 660 C CA . VAL A 1 89 ? -11.918 7.792 6.357 1.00 90.44 89 VAL A CA 1
ATOM 661 C C . VAL A 1 89 ? -12.373 8.435 7.666 1.00 90.44 89 VAL A C 1
ATOM 663 O O . VAL A 1 89 ? -13.081 9.438 7.641 1.00 90.44 89 VAL A O 1
ATOM 666 N N . HIS A 1 90 ? -11.918 7.899 8.797 1.00 92.62 90 HIS A N 1
ATOM 667 C CA . HIS A 1 90 ? -12.295 8.328 10.140 1.00 92.62 90 HIS A CA 1
ATOM 668 C C . HIS A 1 90 ? -12.016 9.812 10.405 1.00 92.62 90 HIS A C 1
ATOM 670 O O . HIS A 1 90 ? -12.874 10.496 10.955 1.00 92.62 90 HIS A O 1
ATOM 676 N N . ILE A 1 91 ? -10.860 10.345 9.989 1.00 93.06 91 ILE A N 1
ATOM 677 C CA . ILE A 1 91 ? -10.492 11.752 10.246 1.00 93.06 91 ILE A CA 1
ATOM 678 C C . ILE A 1 91 ? -11.480 12.767 9.653 1.00 93.06 91 ILE A C 1
ATOM 680 O O . ILE A 1 91 ? -11.517 13.907 10.097 1.00 93.06 91 ILE A O 1
ATOM 684 N N . LYS A 1 92 ? -12.298 12.363 8.672 1.00 91.56 92 LYS A N 1
ATOM 685 C CA . LYS A 1 92 ? -13.315 13.227 8.054 1.00 91.56 92 LYS A CA 1
ATOM 686 C C . LYS A 1 92 ? -14.539 13.427 8.945 1.00 91.56 92 LYS A C 1
ATOM 688 O O . LYS A 1 92 ? -15.260 14.403 8.774 1.00 91.56 92 LYS A O 1
ATOM 693 N N . THR A 1 93 ? -14.792 12.489 9.854 1.00 91.50 93 THR A N 1
ATOM 694 C CA . THR A 1 93 ? -15.971 12.468 10.731 1.00 91.50 93 THR A CA 1
ATOM 695 C C . THR A 1 93 ? -15.597 12.391 12.208 1.00 91.50 93 THR A C 1
ATOM 697 O O . THR A 1 93 ? -16.475 12.247 13.054 1.00 91.50 93 THR A O 1
ATOM 700 N N . CYS A 1 94 ? -14.305 12.434 12.535 1.00 93.88 94 CYS A N 1
ATOM 701 C CA . CYS A 1 94 ? -13.845 12.412 13.912 1.00 93.88 94 CYS A CA 1
ATOM 702 C C . CYS A 1 94 ? -14.217 13.732 14.586 1.00 93.88 94 CYS A C 1
ATOM 704 O O . CYS A 1 94 ? -13.857 14.804 14.111 1.00 93.88 94 CYS A O 1
ATOM 706 N N . ILE A 1 95 ? -14.939 13.641 15.699 1.00 88.00 95 ILE A N 1
ATOM 707 C CA . ILE A 1 95 ? -15.332 14.798 16.517 1.00 88.00 95 ILE A CA 1
ATOM 708 C C . ILE A 1 95 ? -14.307 15.024 17.652 1.00 88.00 95 ILE A C 1
ATOM 710 O O . ILE A 1 95 ? -14.418 15.958 18.439 1.00 88.00 95 ILE A O 1
ATOM 714 N N . GLY A 1 96 ? -13.266 14.184 17.721 1.00 82.19 96 GLY A N 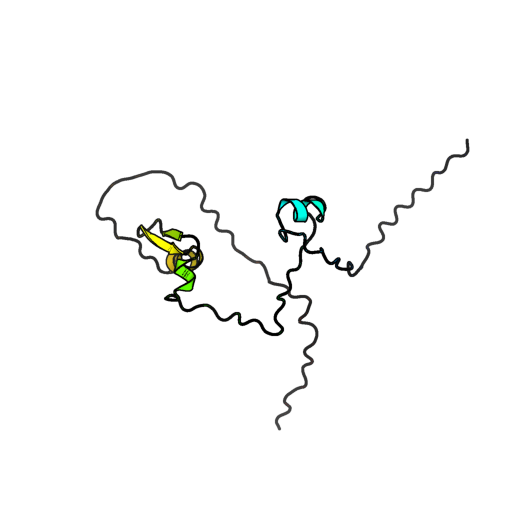1
ATOM 715 C CA . GLY A 1 96 ? -12.359 14.102 18.860 1.00 82.19 96 GLY A CA 1
ATOM 716 C C . GLY A 1 96 ? -13.068 13.595 20.117 1.00 82.19 96 GLY A C 1
ATOM 717 O O . GLY A 1 96 ? -14.296 13.507 20.191 1.00 82.19 96 GLY A O 1
ATOM 718 N N . LYS A 1 97 ? -12.295 13.233 21.138 1.00 72.50 97 LYS A N 1
ATOM 719 C CA . LYS A 1 97 ? -12.854 13.219 22.493 1.00 72.50 97 LYS A CA 1
ATOM 720 C C . LYS A 1 97 ? -12.865 14.672 22.950 1.00 72.50 97 LYS A C 1
ATOM 722 O O . LYS A 1 97 ? -11.815 15.305 22.922 1.00 72.50 97 LYS A O 1
ATOM 727 N N . LEU A 1 98 ? -14.027 15.199 23.341 1.00 57.78 98 LEU A N 1
ATOM 728 C CA . LEU A 1 98 ? -14.101 16.428 24.133 1.00 57.78 98 LEU A CA 1
ATOM 729 C C . LEU A 1 98 ? -13.233 16.201 25.374 1.00 57.78 98 LEU A C 1
ATOM 731 O O . LEU A 1 98 ? -13.648 15.538 26.323 1.00 57.78 98 LEU A O 1
ATOM 735 N N . SER A 1 99 ? -11.988 16.657 25.304 1.00 50.28 99 SER A N 1
ATOM 736 C CA . SER A 1 99 ? -11.065 16.670 26.421 1.00 50.28 99 SER A CA 1
ATOM 737 C C . SER A 1 99 ? -11.601 17.709 27.390 1.00 50.28 99 SER A C 1
ATOM 739 O O . SER A 1 99 ? -11.418 18.903 27.183 1.00 50.28 99 SER A O 1
ATOM 741 N N . SER A 1 100 ? -12.337 17.258 28.402 1.00 47.31 100 SER A N 1
ATOM 742 C CA . SER A 1 100 ? -12.481 18.024 29.635 1.00 47.31 100 SER A CA 1
ATOM 743 C C . SER A 1 100 ? -11.066 18.309 30.140 1.00 47.31 100 SER A C 1
ATOM 745 O O . SER A 1 100 ? -10.358 17.346 30.412 1.00 47.31 100 SER A O 1
ATOM 747 N N . ASP A 1 101 ? -10.693 19.591 30.166 1.00 46.44 101 ASP A N 1
ATOM 748 C CA . ASP A 1 101 ? -9.481 20.210 30.731 1.00 46.44 101 ASP A CA 1
ATOM 749 C C . ASP A 1 101 ? -8.241 19.318 30.893 1.00 46.44 101 ASP A C 1
ATOM 751 O O . ASP A 1 101 ? -8.161 18.525 31.829 1.00 46.44 101 ASP A O 1
ATOM 755 N N . ASP A 1 102 ? -7.223 19.552 30.059 1.00 44.28 102 ASP A N 1
ATOM 756 C CA . ASP A 1 102 ? -5.874 19.768 30.597 1.00 44.28 102 ASP A CA 1
ATOM 757 C C . ASP A 1 102 ? -5.000 20.507 29.570 1.00 44.28 102 ASP A C 1
ATOM 759 O O . ASP A 1 102 ? -4.855 20.081 28.418 1.00 44.28 102 ASP A O 1
ATOM 763 N N . ASP A 1 103 ? -4.436 21.632 30.000 1.00 49.00 103 ASP A N 1
ATOM 764 C CA . ASP A 1 103 ? -3.581 22.531 29.231 1.00 49.00 103 ASP A CA 1
ATOM 765 C C . ASP A 1 103 ? -2.315 21.815 28.738 1.00 49.00 103 ASP A C 1
ATOM 767 O O . ASP A 1 103 ? -1.413 21.491 29.514 1.00 49.00 103 ASP A O 1
ATOM 771 N N . ARG A 1 104 ? -2.200 21.598 27.423 1.00 49.62 104 ARG A N 1
ATOM 772 C CA . ARG A 1 104 ? -0.918 21.287 26.773 1.00 49.62 104 ARG A CA 1
ATOM 773 C C . ARG A 1 104 ? -0.779 22.095 25.493 1.00 49.62 104 ARG A C 1
ATOM 775 O O . ARG A 1 104 ? -1.168 21.661 24.410 1.00 49.62 104 ARG A O 1
ATOM 782 N N . GLU A 1 105 ? -0.214 23.288 25.639 1.00 60.16 105 GLU A N 1
ATOM 783 C CA . GLU A 1 105 ? 0.426 23.993 24.537 1.00 60.16 105 GLU A CA 1
ATOM 784 C C . GLU A 1 105 ? 1.675 23.206 24.134 1.00 60.16 105 GLU A C 1
ATOM 786 O O . GLU A 1 105 ? 2.655 23.229 24.862 1.00 60.16 105 GLU A O 1
ATOM 791 N N . ASP A 1 106 ? 1.650 22.497 23.004 1.00 47.19 106 ASP A N 1
ATOM 792 C CA . ASP A 1 106 ? 2.881 22.088 22.323 1.00 47.19 106 ASP A CA 1
ATOM 793 C C . ASP A 1 106 ? 2.637 21.807 20.826 1.00 47.19 106 ASP A C 1
ATOM 795 O O . ASP A 1 106 ? 2.133 20.766 20.413 1.00 47.19 106 ASP A O 1
ATOM 799 N N . GLN A 1 107 ? 3.035 22.803 20.031 1.00 47.53 107 GLN A N 1
ATOM 800 C CA . GLN A 1 107 ? 3.595 22.735 18.676 1.00 47.53 107 GLN A CA 1
ATOM 801 C C . GLN A 1 107 ? 2.761 22.088 17.558 1.00 47.53 107 GLN A C 1
ATOM 803 O O . GLN A 1 107 ? 2.950 20.941 17.157 1.00 47.53 107 GLN A O 1
ATOM 808 N N . ILE A 1 108 ? 1.948 22.930 16.913 1.00 56.31 108 ILE A N 1
ATOM 809 C CA . ILE A 1 108 ? 1.648 22.781 15.486 1.00 56.31 108 ILE A CA 1
ATOM 810 C C . ILE A 1 108 ? 2.925 23.126 14.712 1.00 56.31 108 ILE A C 1
ATOM 812 O O . ILE A 1 108 ? 3.256 24.298 14.537 1.00 56.31 108 ILE A O 1
ATOM 816 N N . SER A 1 109 ? 3.630 22.108 14.229 1.00 53.28 109 SER A N 1
ATOM 817 C CA . SER A 1 109 ? 4.509 22.241 13.072 1.00 53.28 109 SER A CA 1
ATOM 818 C C . SER A 1 109 ? 4.111 21.211 12.013 1.00 53.28 109 SER A C 1
ATOM 820 O O . SER A 1 109 ? 4.116 20.002 12.228 1.00 53.28 109 SER A O 1
ATOM 822 N N . ASP A 1 110 ? 3.714 21.758 10.863 1.00 49.47 110 ASP A N 1
ATOM 823 C CA . ASP A 1 110 ? 3.725 21.134 9.541 1.00 49.47 110 ASP A CA 1
ATOM 824 C C . ASP A 1 110 ? 2.673 20.056 9.213 1.00 49.47 110 ASP A C 1
ATOM 826 O O . ASP A 1 110 ? 2.987 18.943 8.787 1.00 49.47 110 ASP A O 1
ATOM 830 N N . VAL A 1 111 ? 1.388 20.436 9.245 1.00 48.91 111 VAL A N 1
ATOM 831 C CA . VAL A 1 111 ? 0.372 19.778 8.401 1.00 48.91 111 VAL A CA 1
ATOM 832 C C . VAL A 1 111 ? 0.463 20.355 6.988 1.00 48.91 111 VAL A C 1
ATOM 834 O O . VAL A 1 111 ? -0.135 21.383 6.674 1.00 48.91 111 VAL A O 1
ATOM 837 N N . TRP A 1 112 ? 1.200 19.683 6.105 1.00 47.94 112 TRP A N 1
ATOM 838 C CA . TRP A 1 112 ? 1.126 19.959 4.671 1.00 47.94 112 TRP A CA 1
ATOM 839 C C . TRP A 1 112 ? -0.148 19.320 4.113 1.00 47.94 112 TRP A C 1
ATOM 841 O O . TRP A 1 112 ? -0.195 18.118 3.849 1.00 47.94 112 TRP A O 1
ATOM 851 N N . VAL A 1 113 ? -1.200 20.121 3.934 1.00 48.12 113 VAL A N 1
ATOM 852 C CA . VAL A 1 113 ? -2.352 19.720 3.118 1.00 48.12 113 VAL A CA 1
ATOM 853 C C . VAL A 1 113 ? -1.888 19.695 1.664 1.00 48.12 113 VAL A C 1
ATOM 855 O O . VAL A 1 113 ? -1.803 20.729 1.005 1.00 48.12 113 VAL A O 1
ATOM 858 N N . VAL A 1 114 ? -1.546 18.511 1.161 1.00 51.59 114 VAL A N 1
ATOM 859 C CA . VAL A 1 114 ? -1.318 18.315 -0.271 1.00 51.59 114 VAL A CA 1
ATOM 860 C C . VAL A 1 114 ? -2.690 18.220 -0.935 1.00 51.59 114 VAL A C 1
ATOM 862 O O . VAL A 1 114 ? -3.361 17.194 -0.853 1.00 51.59 114 VAL A O 1
ATOM 865 N N . GLU A 1 115 ? -3.131 19.308 -1.570 1.00 52.50 115 GLU A N 1
ATOM 866 C CA . GLU A 1 115 ? -4.234 19.250 -2.531 1.00 52.50 115 GLU A CA 1
ATOM 867 C C . GLU A 1 115 ? -3.805 18.370 -3.707 1.00 52.50 115 GLU A C 1
ATOM 869 O O . GLU A 1 115 ? -3.014 18.778 -4.562 1.00 52.50 115 GLU A O 1
ATOM 874 N N . ASP A 1 116 ? -4.337 17.153 -3.760 1.00 54.09 116 ASP A N 1
ATOM 875 C CA . ASP A 1 116 ? -4.100 16.256 -4.879 1.00 54.09 116 ASP A CA 1
ATOM 876 C C . ASP A 1 116 ? -4.993 16.659 -6.064 1.00 54.09 116 ASP A C 1
ATOM 878 O O . ASP A 1 116 ? -6.163 16.291 -6.164 1.00 54.09 116 ASP A O 1
ATOM 882 N N . LYS A 1 117 ? -4.439 17.477 -6.966 1.00 52.97 117 LYS A N 1
ATOM 883 C CA . LYS A 1 117 ? -5.040 17.805 -8.272 1.00 52.97 117 LYS A CA 1
ATOM 884 C C . LYS A 1 117 ? -4.595 16.833 -9.365 1.00 52.97 117 LYS A C 1
ATOM 886 O O . LYS A 1 117 ? -4.590 17.201 -10.545 1.00 52.97 117 LYS A O 1
ATOM 891 N N . SER A 1 118 ? -4.200 15.606 -9.022 1.00 53.12 118 SER A N 1
ATOM 892 C CA . SER A 1 118 ? -3.846 14.623 -10.039 1.00 53.12 118 SER A CA 1
ATOM 893 C C . SER A 1 118 ? -5.100 14.147 -10.783 1.00 53.12 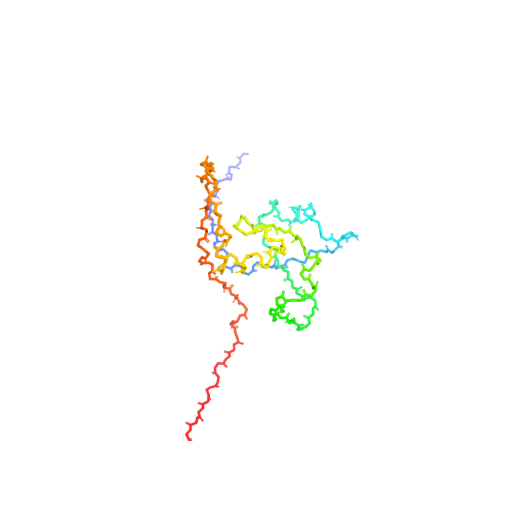118 SER A C 1
ATOM 895 O O . SER A 1 118 ? -5.880 13.304 -10.345 1.00 53.12 118 SER A O 1
ATOM 897 N N . LYS A 1 119 ? -5.310 14.706 -11.979 1.00 51.97 119 LYS A N 1
ATOM 898 C CA . LYS A 1 119 ? -6.171 14.075 -12.980 1.00 51.97 119 LYS A CA 1
ATOM 899 C C . LYS A 1 119 ? -5.520 12.744 -13.343 1.00 51.97 119 LYS A C 1
ATOM 901 O O . LYS A 1 119 ? -4.467 12.729 -13.979 1.00 51.97 119 LYS A O 1
ATOM 906 N N . VAL A 1 120 ? -6.143 11.638 -12.945 1.00 52.56 120 VAL A N 1
ATOM 907 C CA . VAL A 1 120 ? -5.753 10.298 -13.392 1.00 52.56 120 VAL A CA 1
ATOM 908 C C . VAL A 1 120 ? -6.037 10.212 -14.891 1.00 52.56 120 VAL A C 1
ATOM 910 O O . VAL A 1 120 ? -7.160 9.965 -15.325 1.00 52.56 120 VAL A O 1
ATOM 913 N N . TYR A 1 121 ? -5.019 10.491 -15.701 1.00 52.72 121 TYR A N 1
ATOM 914 C CA . TYR A 1 121 ? -5.071 10.305 -17.143 1.00 52.72 121 TYR A CA 1
ATOM 915 C C . TYR A 1 121 ? -4.756 8.843 -17.451 1.00 52.72 121 TYR A C 1
ATOM 917 O O . TYR A 1 121 ? -3.626 8.396 -17.261 1.00 52.72 121 TYR A O 1
ATOM 925 N N . CYS A 1 122 ? -5.758 8.098 -17.916 1.00 45.75 122 CYS A N 1
ATOM 926 C CA . CYS A 1 122 ? -5.590 6.730 -18.390 1.00 45.75 122 CYS A CA 1
ATOM 927 C C . CYS A 1 122 ? -5.443 6.743 -19.924 1.00 45.75 122 CYS A C 1
ATOM 929 O O . CYS A 1 122 ? -6.431 6.993 -20.618 1.00 45.75 122 CYS A O 1
ATOM 931 N N . PRO A 1 123 ? -4.250 6.473 -20.492 1.00 52.34 123 PRO A N 1
ATOM 932 C CA . PRO A 1 123 ? -4.038 6.522 -21.941 1.00 52.34 123 PRO A CA 1
ATOM 933 C C . PRO A 1 123 ? -4.777 5.423 -22.727 1.00 52.34 123 PRO A C 1
ATOM 935 O O . PRO A 1 123 ? -4.755 5.445 -23.954 1.00 52.34 123 PRO A O 1
ATOM 938 N N . THR A 1 124 ? -5.393 4.444 -22.054 1.00 52.00 124 THR A N 1
ATOM 939 C CA . THR A 1 124 ? -5.991 3.252 -22.683 1.00 52.00 124 THR A CA 1
ATOM 940 C C . THR A 1 124 ? -7.502 3.335 -22.919 1.00 52.00 124 THR A C 1
ATOM 942 O O . THR A 1 124 ? -8.041 2.443 -23.564 1.00 52.00 124 THR A O 1
ATOM 945 N N . LEU A 1 125 ? -8.199 4.392 -22.473 1.00 48.25 125 LEU A N 1
ATOM 946 C CA . LEU A 1 125 ? -9.653 4.540 -22.695 1.00 48.25 125 LEU A CA 1
ATOM 947 C C . LEU A 1 125 ? -10.036 5.183 -24.040 1.00 48.25 125 LEU A C 1
ATOM 949 O O . LEU A 1 125 ? -11.218 5.376 -24.322 1.00 48.25 125 LEU A O 1
ATOM 953 N N . TYR A 1 126 ? -9.069 5.458 -24.915 1.00 47.03 126 TYR A N 1
ATOM 954 C CA . TYR A 1 126 ? -9.343 5.809 -26.308 1.00 47.03 126 TYR A CA 1
ATOM 955 C C . TYR A 1 126 ? -9.679 4.527 -27.076 1.00 47.03 126 TYR A C 1
ATOM 957 O O . TYR A 1 126 ? -8.787 3.950 -27.680 1.00 47.03 126 TYR A O 1
ATOM 965 N N . ASN A 1 127 ? -10.907 4.019 -26.928 1.00 46.72 127 ASN A N 1
ATOM 966 C CA . ASN A 1 127 ? -11.638 3.165 -27.881 1.00 46.72 127 ASN A CA 1
ATOM 967 C C . ASN A 1 127 ? -12.923 2.640 -27.219 1.00 46.72 127 ASN A C 1
ATOM 969 O O . ASN A 1 127 ? -13.077 1.449 -26.954 1.00 46.72 127 ASN A O 1
ATOM 973 N N . LYS A 1 128 ? -13.884 3.529 -26.973 1.00 38.94 128 LYS A N 1
ATOM 974 C CA . LYS A 1 128 ? -15.288 3.127 -26.985 1.00 38.94 128 LYS A CA 1
ATOM 975 C C . LYS A 1 128 ? -16.004 4.090 -27.911 1.00 38.94 128 LYS A C 1
ATOM 977 O O . LYS A 1 128 ? -16.208 5.249 -27.587 1.00 38.94 128 LYS A O 1
ATOM 982 N N . THR A 1 129 ? -16.232 3.615 -29.124 1.00 38.88 129 THR A N 1
ATOM 983 C CA . THR A 1 129 ? -17.010 4.296 -30.150 1.00 38.88 129 THR A CA 1
ATOM 984 C C . THR A 1 129 ? -18.424 4.516 -29.631 1.00 38.88 129 THR A C 1
ATOM 986 O O . THR A 1 129 ? -19.137 3.544 -29.368 1.00 38.88 129 THR A O 1
ATOM 989 N N . ASP A 1 130 ? -18.825 5.777 -29.517 1.00 41.47 130 ASP A N 1
ATOM 990 C CA . ASP A 1 130 ? -20.224 6.171 -29.435 1.00 41.47 130 ASP A CA 1
ATOM 991 C C . ASP A 1 130 ? -20.916 5.737 -30.734 1.00 41.47 130 ASP A C 1
ATOM 993 O O . ASP A 1 130 ? -20.727 6.333 -31.794 1.00 41.47 130 ASP A O 1
ATOM 997 N N . SER A 1 131 ? -21.704 4.663 -30.671 1.00 41.16 131 SER A N 1
ATOM 998 C CA . SER A 1 131 ? -22.772 4.441 -31.645 1.00 41.16 131 SER A CA 1
ATOM 999 C C . SER A 1 131 ? -24.087 4.713 -30.934 1.00 41.16 131 SER A C 1
ATOM 1001 O O . SER A 1 131 ? -24.471 4.045 -29.977 1.00 41.16 131 SER A O 1
ATOM 1003 N N . ASN A 1 132 ? -24.675 5.821 -31.363 1.00 38.41 132 ASN A N 1
ATOM 1004 C CA . ASN A 1 132 ? -25.804 6.503 -30.772 1.00 38.41 132 ASN A CA 1
ATOM 1005 C C . ASN A 1 132 ? -27.047 5.616 -30.672 1.00 38.41 132 ASN A C 1
ATOM 1007 O O . ASN A 1 132 ? -27.464 4.971 -31.634 1.00 38.41 132 ASN A O 1
ATOM 1011 N N . PHE A 1 133 ? -27.683 5.693 -29.507 1.00 35.75 133 PHE A N 1
ATOM 1012 C CA . PHE A 1 133 ? -29.090 5.395 -29.302 1.00 35.75 133 PHE A CA 1
ATOM 1013 C C . PHE A 1 133 ? -29.917 6.409 -30.109 1.00 35.75 133 PHE A C 1
ATOM 1015 O O . PHE A 1 133 ? -30.152 7.528 -29.660 1.00 35.75 133 PHE A O 1
ATOM 1022 N N . ALA A 1 134 ? -30.317 6.045 -31.327 1.00 34.03 134 ALA A N 1
ATOM 1023 C CA . ALA A 1 134 ? -31.377 6.741 -32.045 1.00 34.03 134 ALA A CA 1
ATOM 1024 C C . ALA A 1 134 ? -32.712 6.118 -31.624 1.00 34.03 134 ALA A C 1
ATOM 1026 O O . ALA A 1 134 ? -33.137 5.101 -32.166 1.00 34.03 134 ALA A O 1
ATOM 1027 N N . ALA A 1 135 ? -33.339 6.714 -30.613 1.00 34.41 135 ALA A N 1
ATOM 1028 C CA . ALA A 1 135 ? -34.770 6.585 -30.404 1.00 34.41 135 ALA A CA 1
ATOM 1029 C C . ALA A 1 135 ? -35.462 7.694 -31.196 1.00 34.41 135 ALA A C 1
ATOM 1031 O O . ALA A 1 135 ? -35.336 8.871 -30.856 1.00 34.41 135 ALA A O 1
ATOM 1032 N N . THR A 1 136 ? -36.185 7.321 -32.247 1.00 37.78 136 THR A N 1
ATOM 1033 C CA . THR A 1 136 ? -37.470 7.933 -32.608 1.00 37.78 136 THR A CA 1
ATOM 1034 C C . THR A 1 136 ? -38.275 6.935 -33.420 1.00 37.78 136 THR A C 1
ATOM 1036 O O . THR A 1 136 ? -37.682 6.323 -34.336 1.00 37.78 136 THR A O 1
#

Secondary structure (DSSP, 8-state):
-----------------PPP-PPPPPTT---HHHHHHHTTTTTSPP----SSSS---PPPPTT-GGGGSSPEEE-TTT--EEEHHHHHHHTTT-------S---------------------TT------------

Sequence (136 aa):
MISENNSVTEDTGGCGRRKLIVIPLEAEGYSAKNLKSVSSGGKAIFYVVPLQDSLDTSPLAPDSPHFSKMPKTTCYQCSEVMSLQMLAVHIKTCIGKLSSDDDREDQISDVWVVEDKSKVYCPTLYNKTDSNFAAT